Protein AF-A0A9K3DHQ1-F1 (afdb_monomer_lite)

Foldseek 3Di:
DVVVCCVVCVVVVVVCVVCVVVVVCVVPDDPPDPDPVVVVVCVPPPPPVDQDPVLVVLLVVVVVVVDDSVLLVVLCVVVVNDSVNSNVVCVVCVVVVPD

Organism: Helianthus annuus (NCBI:txid4232)

InterPro domains:
  IPR004806 UV excision repair protein Rad23 [PR01839] (1-23)
  IPR004806 UV excision repair protein Rad23 [PR01839] (49-65)
  IPR004806 UV excision repair protein Rad23 [PR01839] (66-80)
  IPR004806 UV excision repair protein Rad23 [PR01839] (81-96)
  IPR009060 UBA-like superfamily [SSF46934] (40-97)
  IPR015360 XPC-binding domain [PF09280] (1-30)
  IPR015940 Ubiquitin-associated domain [PF00627] (55-90)
  IPR015940 Ubiquitin-associated domain [PS50030] (52-93)
  IPR015940 Ubiquitin-associated domain [SM00165] (55-92)
  IPR036353 XPC-binding domain superfamily [G3DSA:1.10.10.540] (1-32)
  IPR036353 XPC-binding domain superfamily [SSF101238] (1-36)

Radius of gyration: 18.9 Å; chains: 1; bounding box: 46×36×40 Å

Sequence (99 aa):
MLQELGKQNPHLVRLIQEHQADFLRSINEPVEGGENVLGVLAAAMPQAVTVTPEEREAIERLKAMGFYRALVLEVFFACNKHEELATNYLLDHMHEFED

pLDDT: mean 73.8, std 15.91, range [44.44, 93.69]

Structure (mmCIF, N/CA/C/O backbone):
data_AF-A0A9K3DHQ1-F1
#
_entry.id   AF-A0A9K3DHQ1-F1
#
loop_
_atom_site.group_PDB
_atom_site.id
_atom_site.type_symbol
_atom_site.label_atom_id
_atom_site.label_alt_id
_atom_site.label_comp_id
_atom_site.label_asym_id
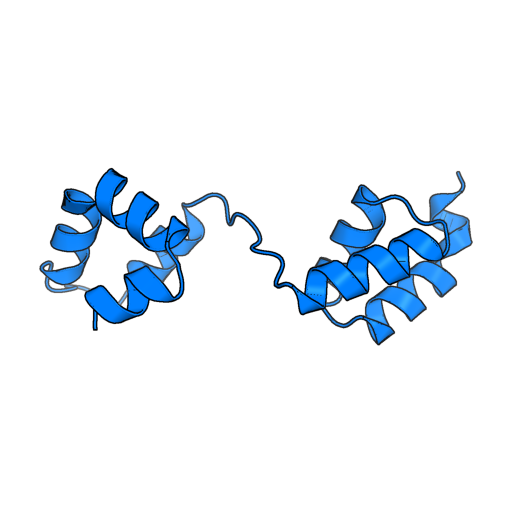_atom_site.label_entity_id
_atom_site.label_seq_id
_atom_site.pdbx_PDB_ins_code
_atom_site.Cartn_x
_atom_site.Cartn_y
_atom_site.Cartn_z
_atom_site.occupancy
_atom_site.B_iso_or_equiv
_atom_site.auth_seq_id
_atom_site.auth_comp_id
_atom_site.auth_asym_id
_atom_site.auth_atom_id
_atom_site.pdbx_PDB_model_num
ATOM 1 N N . MET A 1 1 ? -21.212 3.460 20.961 1.00 57.56 1 MET A N 1
ATOM 2 C CA . MET A 1 1 ? -20.145 2.839 20.145 1.00 57.56 1 MET A CA 1
ATOM 3 C C . MET A 1 1 ? -20.497 2.763 18.663 1.00 57.56 1 MET A C 1
ATOM 5 O O . MET A 1 1 ? -19.769 3.361 17.889 1.00 57.56 1 MET A O 1
ATOM 9 N N . LEU A 1 2 ? -21.619 2.163 18.242 1.00 60.69 2 LEU A N 1
ATOM 10 C CA . LEU A 1 2 ? -21.974 2.105 16.807 1.00 60.69 2 LEU A CA 1
ATOM 11 C C . LEU A 1 2 ? -22.198 3.488 16.153 1.00 60.69 2 LEU A C 1
ATOM 13 O O . LEU A 1 2 ? -21.805 3.709 15.014 1.00 60.69 2 LEU A O 1
ATOM 17 N N . GLN A 1 3 ? -22.771 4.445 16.894 1.00 60.66 3 GLN A N 1
ATOM 18 C CA . GLN A 1 3 ? -22.952 5.824 16.413 1.00 60.66 3 GLN A CA 1
ATOM 19 C C . GLN A 1 3 ? -21.633 6.601 16.253 1.00 60.66 3 GLN A C 1
ATOM 21 O O . GLN A 1 3 ? -21.553 7.477 15.400 1.00 60.66 3 GLN A O 1
ATOM 26 N N . GLU A 1 4 ? -20.605 6.285 17.048 1.00 63.91 4 GLU A N 1
ATOM 27 C CA . GLU A 1 4 ? -19.289 6.940 16.952 1.00 63.91 4 GLU A CA 1
ATOM 28 C C . GLU A 1 4 ? -18.486 6.357 15.782 1.00 63.91 4 GLU A C 1
ATOM 30 O O . GLU A 1 4 ? -17.898 7.087 14.988 1.00 63.91 4 GLU A O 1
ATOM 35 N N . LEU A 1 5 ? -18.578 5.035 15.598 1.00 63.47 5 LEU A N 1
ATOM 36 C CA . LEU A 1 5 ? -17.995 4.330 14.458 1.00 63.47 5 LEU A CA 1
ATOM 37 C C . LEU A 1 5 ? -18.563 4.831 13.121 1.00 63.47 5 LEU A C 1
ATOM 39 O O . LEU A 1 5 ? -17.826 4.954 12.148 1.00 63.47 5 LEU A O 1
ATOM 43 N N . GLY A 1 6 ? -19.849 5.196 13.082 1.00 61.31 6 GLY A N 1
ATOM 44 C CA . GLY A 1 6 ? -20.467 5.800 11.901 1.00 61.31 6 GLY A CA 1
ATOM 45 C C . GLY A 1 6 ? -20.026 7.219 11.577 1.00 61.31 6 GLY A C 1
ATOM 46 O O . GLY A 1 6 ? -20.119 7.622 10.419 1.00 61.31 6 GLY A O 1
ATOM 47 N N . LYS A 1 7 ? -19.506 7.959 12.559 1.00 68.88 7 LYS A N 1
ATOM 48 C CA . LYS A 1 7 ? -18.907 9.278 12.325 1.00 68.88 7 LYS A CA 1
ATOM 49 C C . LYS A 1 7 ? -17.479 9.171 11.810 1.00 68.88 7 LYS A C 1
ATOM 51 O O . LYS A 1 7 ? -17.096 9.954 10.949 1.00 68.88 7 LYS A O 1
ATOM 56 N N . GLN A 1 8 ? -16.711 8.214 12.327 1.00 67.81 8 GLN A N 1
ATOM 57 C CA . GLN A 1 8 ? -15.324 8.014 11.910 1.00 67.81 8 GLN A CA 1
ATOM 58 C C . GLN A 1 8 ? -15.236 7.309 10.552 1.00 67.81 8 GLN A C 1
ATOM 60 O O . GLN A 1 8 ? -14.480 7.754 9.697 1.00 67.81 8 GLN A O 1
ATOM 65 N N . ASN A 1 9 ? -16.053 6.274 10.319 1.00 52.34 9 ASN A N 1
ATOM 66 C CA . ASN A 1 9 ? -15.964 5.426 9.130 1.00 52.34 9 ASN A CA 1
ATOM 67 C C . ASN A 1 9 ? -17.341 5.203 8.468 1.00 52.34 9 ASN A C 1
ATOM 69 O O . ASN A 1 9 ? -17.950 4.137 8.612 1.00 52.34 9 ASN A O 1
ATOM 73 N N . PRO A 1 10 ? -17.831 6.173 7.671 1.00 74.62 10 PRO A N 1
ATOM 74 C CA . PRO A 1 10 ? -19.126 6.073 6.990 1.00 74.62 10 PRO A CA 1
ATOM 75 C C . PRO A 1 10 ? -19.182 4.945 5.942 1.00 74.62 10 PRO A C 1
ATOM 77 O O . PRO A 1 10 ? -20.245 4.373 5.704 1.00 74.62 10 PRO A O 1
ATOM 80 N N . HIS A 1 11 ? -18.042 4.573 5.348 1.00 68.44 11 HIS A N 1
ATOM 81 C CA . HIS A 1 11 ? -17.942 3.413 4.451 1.00 68.44 11 HIS A CA 1
ATOM 82 C C . HIS A 1 11 ? -18.169 2.087 5.181 1.00 68.44 11 HIS A C 1
ATOM 84 O O . HIS A 1 11 ? -18.848 1.202 4.667 1.00 68.44 11 HIS A O 1
ATOM 90 N N . LEU A 1 12 ? -17.653 1.977 6.405 1.00 72.25 12 LEU A N 1
ATOM 91 C CA . LEU A 1 12 ? -17.790 0.787 7.236 1.00 72.25 12 LEU A CA 1
ATOM 92 C C . LEU A 1 12 ? -19.247 0.627 7.696 1.00 72.25 12 LEU A C 1
ATOM 94 O O . LEU A 1 12 ? -19.787 -0.474 7.662 1.00 72.25 12 LEU A O 1
ATOM 98 N N . VAL A 1 13 ? -19.937 1.734 7.998 1.00 73.50 13 VAL A N 1
ATOM 99 C CA . VAL A 1 13 ? -21.386 1.713 8.263 1.00 73.50 13 VAL A CA 1
ATOM 100 C C . VAL A 1 13 ? -22.207 1.297 7.048 1.00 73.50 13 VAL A C 1
ATOM 102 O O . VAL A 1 13 ? -23.179 0.565 7.218 1.00 73.50 13 VAL A O 1
ATOM 105 N N . ARG A 1 14 ? -21.826 1.703 5.832 1.00 75.69 14 ARG A N 1
ATOM 106 C CA . ARG A 1 14 ? -22.493 1.226 4.610 1.00 75.69 14 ARG A CA 1
ATOM 107 C C . ARG A 1 14 ? -22.362 -0.284 4.441 1.00 75.69 14 ARG A C 1
ATOM 109 O O . ARG A 1 14 ? -23.368 -0.939 4.204 1.00 75.69 14 ARG A O 1
ATOM 116 N N . LEU A 1 15 ? -21.162 -0.828 4.640 1.00 70.88 15 LEU A N 1
ATOM 117 C CA . LEU A 1 15 ? -20.932 -2.271 4.565 1.00 70.88 15 LEU A CA 1
ATOM 118 C C . LEU A 1 15 ? -21.716 -3.038 5.639 1.00 70.88 15 LEU A C 1
ATOM 120 O O . LEU A 1 15 ? -22.331 -4.055 5.339 1.00 70.88 15 LEU A O 1
ATOM 124 N N . ILE A 1 16 ? -21.743 -2.532 6.879 1.00 72.12 16 ILE A N 1
ATOM 125 C CA . ILE A 1 16 ? -22.544 -3.132 7.958 1.00 72.12 16 ILE A CA 1
ATOM 126 C C . ILE A 1 16 ? -24.035 -3.086 7.615 1.00 72.12 16 ILE A C 1
ATOM 128 O O . ILE A 1 16 ? -24.748 -4.028 7.930 1.00 72.12 16 ILE A O 1
ATOM 132 N N . GLN A 1 17 ? -24.532 -2.010 7.000 1.00 69.88 17 GLN A N 1
ATOM 133 C CA . GLN A 1 17 ? -25.936 -1.931 6.583 1.00 69.88 17 GLN A CA 1
ATOM 134 C C . GLN A 1 17 ? -26.256 -2.917 5.456 1.00 69.88 17 GLN A C 1
ATOM 136 O O . GLN A 1 17 ? -27.313 -3.540 5.485 1.00 69.88 17 GLN A O 1
ATOM 141 N N . GLU A 1 18 ? -25.341 -3.087 4.502 1.00 78.75 18 GLU A N 1
ATOM 142 C CA . GLU A 1 18 ? -25.488 -4.027 3.387 1.00 78.75 18 GLU A CA 1
ATOM 143 C C . GLU A 1 18 ? -25.424 -5.493 3.856 1.00 78.75 18 GLU A C 1
ATOM 145 O O . GLU A 1 18 ? -26.155 -6.342 3.351 1.00 78.75 18 GLU A O 1
ATOM 150 N N . HIS A 1 19 ? -24.639 -5.770 4.903 1.00 73.56 19 HIS A N 1
ATOM 151 C CA . HIS A 1 19 ? -24.428 -7.107 5.471 1.00 73.56 19 HIS A CA 1
ATOM 152 C C . HIS A 1 19 ? -24.922 -7.237 6.922 1.00 73.56 19 HIS A C 1
ATOM 154 O O . HIS A 1 19 ? -24.358 -7.981 7.726 1.00 73.56 19 HIS A O 1
ATOM 160 N N . GLN A 1 20 ? -25.997 -6.525 7.279 1.00 73.19 20 GLN A N 1
ATOM 161 C CA . GLN A 1 20 ? -26.439 -6.405 8.676 1.00 73.19 20 GLN A CA 1
ATOM 162 C C . GLN A 1 20 ? -26.837 -7.752 9.291 1.00 73.19 20 GLN A C 1
ATOM 164 O O . GLN A 1 20 ? -26.540 -8.017 10.455 1.00 73.19 20 GLN A O 1
ATOM 169 N N . ALA A 1 21 ? -27.492 -8.608 8.503 1.00 71.12 21 ALA A N 1
ATOM 170 C CA . ALA A 1 21 ? -27.913 -9.937 8.934 1.00 71.12 21 ALA A CA 1
ATOM 171 C C . ALA A 1 21 ? -26.720 -10.864 9.208 1.00 71.12 21 ALA A C 1
ATOM 173 O O . ALA A 1 21 ? -26.764 -11.646 10.152 1.00 71.12 21 ALA A O 1
ATOM 174 N N . ASP A 1 22 ? -25.658 -10.740 8.414 1.00 68.06 22 ASP A N 1
ATOM 175 C CA . ASP A 1 22 ? -24.439 -11.533 8.552 1.00 68.06 22 ASP A CA 1
ATOM 176 C C . ASP A 1 22 ? -23.658 -11.093 9.798 1.00 68.06 22 ASP A C 1
ATOM 178 O O . ASP A 1 22 ? -23.404 -11.895 10.692 1.00 68.06 22 ASP A O 1
ATOM 182 N N . PHE A 1 23 ? -23.456 -9.779 9.954 1.00 72.81 23 PHE A N 1
ATOM 183 C CA . PHE A 1 23 ? -22.826 -9.182 11.133 1.00 72.81 23 PHE A CA 1
ATOM 184 C C . PHE A 1 23 ? -23.550 -9.538 12.442 1.00 72.81 23 PHE A C 1
ATOM 186 O O . PHE A 1 23 ? -22.917 -9.926 13.425 1.00 72.81 23 PHE A O 1
ATOM 193 N N . LEU A 1 24 ? -24.885 -9.423 12.472 1.00 71.38 24 LEU A N 1
ATOM 194 C CA . LEU A 1 24 ? -25.678 -9.759 13.659 1.00 71.38 24 LEU A CA 1
ATOM 195 C C . LEU A 1 24 ? -25.638 -11.251 13.982 1.00 71.38 24 LEU A C 1
ATOM 197 O O . LEU A 1 24 ? -25.688 -11.606 15.160 1.00 71.38 24 LEU A O 1
ATOM 201 N N . ARG A 1 25 ? -25.548 -12.113 12.967 1.00 70.12 25 ARG A N 1
ATOM 202 C CA . ARG A 1 25 ? -25.394 -13.554 13.159 1.00 70.12 25 ARG A CA 1
ATOM 203 C C . ARG A 1 25 ? -24.022 -13.870 13.743 1.00 70.12 25 ARG A C 1
ATOM 205 O O . ARG A 1 25 ? -23.970 -14.558 14.750 1.00 70.12 25 ARG A O 1
ATOM 212 N N . SER A 1 26 ? -22.951 -13.278 13.216 1.00 65.44 26 SER A N 1
ATOM 213 C CA . SER A 1 26 ? -21.587 -13.451 13.738 1.00 65.44 26 SER A CA 1
ATOM 214 C C . SER A 1 26 ? -21.401 -12.928 15.167 1.00 65.44 26 SER A C 1
ATOM 216 O O . SER A 1 26 ? -20.609 -13.481 15.919 1.00 65.44 26 SER A O 1
ATOM 218 N N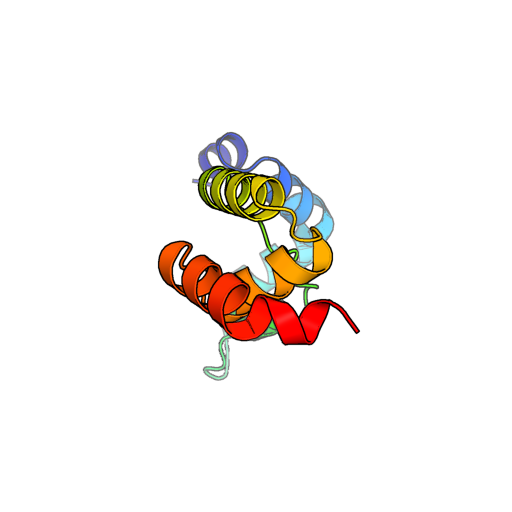 . ILE A 1 27 ? -22.123 -11.872 15.562 1.00 71.69 27 ILE A N 1
ATOM 219 C CA . ILE A 1 27 ? -22.111 -11.348 16.942 1.00 71.69 27 ILE A CA 1
ATOM 220 C C . ILE A 1 27 ? -22.897 -12.254 17.905 1.00 71.69 27 ILE A C 1
ATOM 222 O O . ILE A 1 27 ? -22.552 -12.337 19.082 1.00 71.69 27 ILE A O 1
ATOM 226 N N . ASN A 1 28 ? -23.980 -12.881 17.432 1.00 58.47 28 ASN A N 1
ATOM 227 C CA . ASN A 1 28 ? -24.876 -13.681 18.273 1.00 58.47 28 ASN A CA 1
ATOM 228 C C . ASN A 1 28 ? -24.570 -15.181 18.265 1.00 58.47 28 ASN A C 1
ATOM 230 O O . ASN A 1 28 ? -25.102 -15.899 19.110 1.00 58.47 28 ASN A O 1
ATOM 234 N N . GLU A 1 29 ? -23.765 -15.673 17.327 1.00 60.09 29 GLU A N 1
ATOM 235 C CA . GLU A 1 29 ? -23.397 -17.082 17.273 1.00 60.09 29 GLU A CA 1
ATOM 236 C C . GLU A 1 29 ? -22.367 -17.385 18.3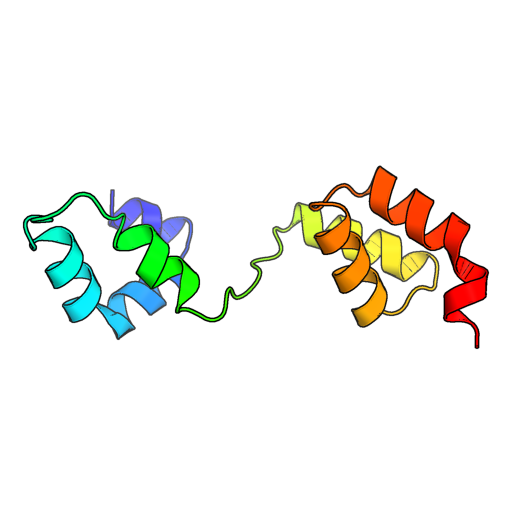73 1.00 60.09 29 GLU A C 1
ATOM 238 O O . GLU A 1 29 ? -21.290 -16.778 18.394 1.00 60.09 29 GLU A O 1
ATOM 243 N N . PRO A 1 30 ? -22.668 -18.292 19.323 1.00 46.78 30 PRO A N 1
ATOM 244 C CA . PRO A 1 30 ? -21.649 -18.787 20.230 1.00 46.78 30 PRO A CA 1
ATOM 245 C C . PRO A 1 30 ? -20.636 -19.549 19.377 1.00 46.78 30 PRO A C 1
ATOM 247 O O . PRO A 1 30 ? -20.976 -20.550 18.755 1.00 46.78 30 PRO A O 1
ATOM 250 N N . VAL A 1 31 ? -19.406 -19.042 19.312 1.00 52.34 31 VAL A N 1
ATOM 251 C CA . VAL A 1 31 ? -18.300 -19.675 18.588 1.00 52.34 31 VAL A CA 1
ATOM 252 C C . VAL A 1 31 ? -17.958 -21.019 19.251 1.00 52.34 31 VAL A C 1
ATOM 254 O O . VAL A 1 31 ? -17.101 -21.124 20.128 1.00 52.34 31 VAL A O 1
ATOM 257 N N . GLU A 1 32 ? -18.700 -22.067 18.898 1.00 48.16 32 GLU A N 1
ATOM 258 C CA . GLU A 1 32 ? -18.398 -23.442 19.281 1.00 48.16 32 GLU A CA 1
ATOM 259 C C . GLU A 1 32 ? -17.239 -23.936 18.416 1.00 48.16 32 GLU A C 1
ATOM 261 O O . GLU A 1 32 ? -17.414 -24.381 17.287 1.00 48.16 32 GLU A O 1
ATOM 266 N N . GLY A 1 33 ? -16.032 -23.824 18.967 1.00 48.56 33 GLY A N 1
ATOM 267 C CA . GLY A 1 33 ? -14.796 -24.228 18.306 1.00 48.56 33 GLY A CA 1
ATOM 268 C C . GLY A 1 33 ? -13.958 -23.006 17.978 1.00 48.56 33 GLY A C 1
ATOM 269 O O . GLY A 1 33 ? -14.295 -22.225 17.099 1.00 48.56 33 GLY A O 1
ATOM 270 N N . GLY A 1 34 ? -12.889 -22.822 18.755 1.00 49.56 34 GLY A N 1
ATOM 271 C CA . GLY A 1 34 ? -12.001 -21.662 18.743 1.00 49.56 34 GLY A CA 1
ATOM 272 C C . GLY A 1 34 ? -11.230 -21.475 17.440 1.00 49.56 34 GLY A C 1
ATOM 273 O O . GLY A 1 34 ? -10.013 -21.627 17.409 1.00 49.56 34 GLY A O 1
ATOM 274 N N . GLU A 1 35 ? -11.931 -21.086 16.389 1.00 50.69 35 GLU A N 1
ATOM 275 C CA . GLU A 1 35 ? -11.374 -20.646 15.124 1.00 50.69 35 GLU A CA 1
ATOM 276 C C . GLU A 1 35 ? -11.954 -19.262 14.869 1.00 50.69 35 GLU A C 1
ATOM 278 O O . GLU A 1 35 ? -13.164 -19.046 14.905 1.00 50.69 35 GLU A O 1
ATOM 283 N N . ASN A 1 36 ? -11.066 -18.283 14.728 1.00 57.16 36 ASN A N 1
ATOM 284 C CA . ASN A 1 36 ? -11.396 -16.872 14.619 1.00 57.16 36 ASN A CA 1
ATOM 285 C C . ASN A 1 36 ? -12.206 -16.624 13.333 1.00 57.16 36 ASN A C 1
ATOM 287 O O . ASN A 1 36 ? -11.645 -16.259 12.302 1.00 57.16 36 ASN A O 1
ATOM 291 N N . VAL A 1 37 ? -13.523 -16.831 13.393 1.00 53.28 37 VAL A N 1
ATOM 292 C CA . VAL A 1 37 ? -14.490 -16.581 12.311 1.00 53.28 37 VAL A CA 1
ATOM 293 C C . VAL A 1 37 ? -14.383 -15.150 11.788 1.00 53.28 37 VAL A C 1
ATOM 295 O O . VAL A 1 37 ? -14.489 -14.928 10.587 1.00 53.28 37 VAL A O 1
ATOM 298 N N . LEU A 1 38 ? -14.026 -14.194 12.652 1.00 54.38 38 LEU A N 1
ATOM 299 C CA . LEU A 1 38 ? -13.692 -12.826 12.251 1.00 54.38 38 LEU A CA 1
ATOM 300 C C . LEU A 1 38 ? -12.484 -12.770 11.295 1.00 54.38 38 LEU A C 1
ATOM 302 O O . LEU A 1 38 ? -12.460 -11.959 10.376 1.00 54.38 38 LEU A O 1
ATOM 306 N N . GLY A 1 39 ? -11.493 -13.641 11.494 1.00 55.41 39 GLY A N 1
ATOM 307 C CA . GLY A 1 39 ? -10.323 -13.796 10.627 1.00 55.41 39 GLY A CA 1
ATOM 308 C C . GLY A 1 39 ? -10.635 -14.474 9.289 1.00 55.41 39 GLY A C 1
ATOM 309 O O . GLY A 1 39 ? -10.053 -14.098 8.275 1.00 55.41 39 GLY A O 1
ATOM 310 N N . VAL A 1 40 ? -11.585 -15.415 9.257 1.00 53.44 40 VAL A N 1
ATOM 311 C CA . VAL A 1 40 ? -12.042 -16.070 8.014 1.00 53.44 40 VAL A CA 1
ATOM 312 C C . VAL A 1 40 ? -12.907 -15.129 7.176 1.00 53.44 40 VAL A C 1
ATOM 314 O O . VAL A 1 40 ? -12.696 -15.019 5.970 1.00 53.44 40 VAL A O 1
ATOM 317 N N . LEU A 1 41 ? -13.828 -14.393 7.804 1.00 52.41 41 LEU A N 1
ATOM 318 C CA . LEU A 1 41 ? -14.607 -13.353 7.126 1.00 52.41 41 LEU A CA 1
ATOM 319 C C . LEU A 1 41 ? -13.717 -12.199 6.652 1.00 52.41 41 LEU A C 1
ATOM 321 O O . LEU A 1 41 ? -13.907 -11.724 5.536 1.00 52.41 41 LEU A O 1
ATOM 325 N N . ALA A 1 42 ? -12.699 -11.805 7.426 1.00 53.59 42 ALA A N 1
ATOM 326 C CA . ALA A 1 42 ? -11.682 -10.875 6.946 1.00 53.59 42 ALA A CA 1
ATOM 327 C C . ALA A 1 42 ? -10.972 -11.435 5.700 1.00 53.59 42 ALA A C 1
ATOM 329 O O . ALA A 1 42 ? -10.935 -10.763 4.677 1.00 53.59 42 ALA A O 1
ATOM 330 N N . ALA A 1 43 ? -10.488 -12.678 5.719 1.00 51.81 43 ALA A N 1
ATOM 331 C CA . ALA A 1 43 ? -9.794 -13.275 4.574 1.00 51.81 43 ALA A CA 1
ATOM 332 C C . ALA A 1 43 ? -10.670 -13.452 3.311 1.00 51.81 43 ALA A C 1
ATOM 334 O O . ALA A 1 43 ? -10.129 -13.503 2.207 1.00 51.81 43 ALA A O 1
ATOM 335 N N . ALA A 1 44 ? -11.997 -13.546 3.459 1.00 46.78 44 ALA A N 1
ATOM 336 C CA . ALA A 1 44 ? -12.939 -13.772 2.358 1.00 46.78 44 ALA A CA 1
ATOM 337 C C . ALA A 1 44 ? -13.442 -12.488 1.674 1.00 46.78 44 ALA A C 1
ATOM 339 O O . ALA A 1 44 ? -13.925 -12.549 0.541 1.00 46.78 44 ALA A O 1
ATOM 340 N N . MET A 1 45 ? -13.333 -11.322 2.316 1.00 49.69 45 MET A N 1
ATOM 341 C CA . MET A 1 45 ? -13.573 -10.059 1.618 1.00 49.69 45 MET A CA 1
ATOM 342 C C . MET A 1 45 ? -12.357 -9.754 0.737 1.00 49.69 45 MET A C 1
ATOM 344 O O . MET A 1 45 ? -11.231 -9.936 1.209 1.00 49.69 45 MET A O 1
ATOM 348 N N . PRO A 1 46 ? -12.523 -9.250 -0.507 1.00 44.44 46 PRO A N 1
ATOM 349 C CA . PRO A 1 46 ? -11.415 -8.585 -1.171 1.00 44.44 46 PRO A CA 1
ATOM 350 C C . PRO A 1 46 ? -10.956 -7.521 -0.188 1.00 44.44 46 PRO A C 1
ATOM 352 O O . PRO A 1 46 ? -11.723 -6.617 0.148 1.00 44.44 46 PRO A O 1
ATOM 355 N N . GLN A 1 47 ? -9.754 -7.708 0.353 1.00 44.88 47 GLN A N 1
ATOM 356 C CA . GLN A 1 47 ? -9.093 -6.746 1.210 1.00 44.88 47 GLN A CA 1
ATOM 357 C C . GLN A 1 47 ? -8.938 -5.510 0.333 1.00 44.88 47 GLN A C 1
ATOM 359 O O . GLN A 1 47 ? -7.958 -5.372 -0.393 1.00 44.88 47 GLN A O 1
ATOM 364 N N . ALA A 1 48 ? -9.967 -4.662 0.292 1.00 45.84 48 ALA A N 1
ATOM 365 C CA . ALA A 1 48 ? -9.878 -3.333 -0.253 1.00 45.84 48 ALA A CA 1
ATOM 366 C C . ALA A 1 48 ? -8.800 -2.706 0.607 1.00 45.84 48 ALA A C 1
ATOM 368 O O . ALA A 1 48 ? -9.056 -2.368 1.759 1.00 45.84 48 ALA A O 1
ATOM 369 N N . VAL A 1 49 ? -7.570 -2.717 0.094 1.00 55.00 49 VAL A N 1
ATOM 370 C CA . VAL A 1 49 ? -6.408 -2.255 0.826 1.00 55.00 49 VAL A CA 1
ATOM 371 C C . VAL A 1 49 ? -6.665 -0.780 1.062 1.00 55.00 49 VAL A C 1
ATOM 373 O O . VAL A 1 49 ? -6.531 0.049 0.162 1.00 55.00 49 VAL A O 1
ATOM 376 N N . THR A 1 50 ? -7.189 -0.474 2.245 1.00 55.19 50 THR A N 1
ATOM 377 C CA . THR A 1 50 ? -7.557 0.879 2.615 1.00 55.19 50 THR A CA 1
ATOM 378 C C . THR A 1 50 ? -6.255 1.613 2.820 1.00 55.19 50 THR A C 1
ATOM 380 O O . THR A 1 50 ? -5.570 1.397 3.818 1.00 55.19 50 THR A O 1
ATOM 383 N N . VAL A 1 51 ? -5.910 2.431 1.832 1.00 68.75 51 VAL A N 1
ATOM 384 C CA . VAL A 1 51 ? -4.763 3.323 1.894 1.00 68.75 51 VAL A CA 1
ATOM 385 C C . VAL A 1 51 ? -5.127 4.461 2.840 1.00 68.75 51 VAL A C 1
ATOM 387 O O . VAL A 1 51 ? -6.061 5.224 2.554 1.00 68.75 51 VAL A O 1
ATOM 390 N N . THR A 1 52 ? -4.436 4.564 3.972 1.00 78.56 52 THR A N 1
ATOM 391 C CA . THR A 1 52 ? -4.606 5.695 4.897 1.00 78.56 52 THR A CA 1
ATOM 392 C C . THR A 1 52 ? -4.214 7.005 4.195 1.00 78.56 52 THR A C 1
ATOM 394 O O . THR A 1 52 ? -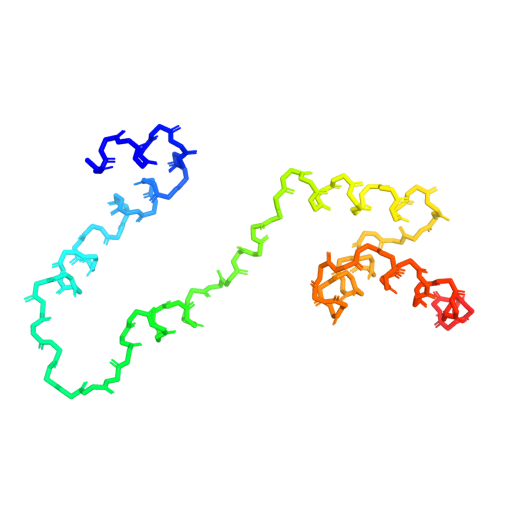3.513 6.984 3.178 1.00 78.56 52 THR A O 1
ATOM 397 N N . PRO A 1 53 ? -4.680 8.178 4.661 1.00 76.56 53 PRO A N 1
ATOM 398 C CA . PRO A 1 53 ? -4.224 9.447 4.095 1.00 76.56 53 PRO A CA 1
ATOM 399 C C . PRO A 1 53 ? -2.693 9.573 4.115 1.00 76.56 53 PRO A C 1
ATOM 401 O O . PRO A 1 53 ? -2.134 9.987 3.101 1.00 76.56 53 PRO A O 1
ATOM 404 N N . GLU A 1 54 ? -2.026 9.132 5.188 1.00 79.88 54 GLU A N 1
ATOM 405 C CA . GLU A 1 54 ? -0.559 9.146 5.273 1.00 79.88 54 GLU A CA 1
ATOM 406 C C . GLU A 1 54 ? 0.098 8.239 4.220 1.00 79.88 54 GLU A C 1
ATOM 408 O O . GLU A 1 54 ? 1.027 8.654 3.526 1.00 79.88 54 GLU A O 1
ATOM 413 N N . GLU A 1 55 ? -0.417 7.018 4.042 1.00 83.81 55 GLU A N 1
ATOM 414 C CA . GLU A 1 55 ? 0.072 6.080 3.024 1.00 83.81 55 GLU A CA 1
ATOM 415 C C . GLU A 1 55 ? -0.131 6.637 1.610 1.00 83.81 55 GLU A C 1
ATOM 417 O O . GLU A 1 55 ? 0.722 6.468 0.740 1.00 83.81 55 GLU A O 1
ATOM 422 N N . ARG A 1 56 ? -1.240 7.348 1.369 1.00 85.62 56 ARG A N 1
ATOM 423 C CA . ARG A 1 56 ? -1.504 7.981 0.073 1.00 85.62 56 ARG A CA 1
ATOM 424 C C . ARG A 1 56 ? -0.479 9.067 -0.227 1.00 85.62 56 ARG A C 1
ATOM 426 O O . ARG A 1 56 ? -0.038 9.163 -1.368 1.00 85.62 56 ARG A O 1
ATOM 433 N N . GLU A 1 57 ? -0.094 9.863 0.765 1.00 89.44 57 GLU A N 1
ATOM 434 C CA . GLU A 1 57 ? 0.966 10.859 0.593 1.00 89.44 57 GLU A CA 1
ATOM 435 C C . GLU A 1 57 ? 2.324 10.209 0.310 1.00 89.44 57 GLU A C 1
ATOM 437 O O . GLU A 1 57 ? 3.036 10.678 -0.578 1.00 89.44 57 GLU A O 1
ATOM 442 N N . ALA A 1 58 ? 2.655 9.107 0.992 1.00 89.56 58 ALA A N 1
ATOM 443 C CA . ALA A 1 58 ? 3.866 8.336 0.704 1.00 89.56 58 ALA A CA 1
ATOM 444 C C . ALA A 1 58 ? 3.860 7.810 -0.742 1.00 89.56 58 ALA A C 1
ATOM 446 O O . ALA A 1 58 ? 4.815 8.015 -1.486 1.00 89.56 58 ALA A O 1
ATOM 447 N N . ILE A 1 59 ? 2.745 7.224 -1.188 1.00 90.56 59 ILE A N 1
ATOM 448 C CA . ILE A 1 59 ? 2.571 6.747 -2.568 1.00 90.56 59 ILE A CA 1
ATOM 449 C C . ILE A 1 59 ? 2.703 7.892 -3.585 1.00 90.56 59 ILE A C 1
ATOM 451 O O . ILE A 1 59 ? 3.316 7.706 -4.635 1.00 90.56 59 ILE A O 1
ATOM 455 N N . GLU A 1 60 ? 2.154 9.078 -3.309 1.00 92.06 60 GLU A N 1
ATOM 456 C CA . GLU A 1 60 ? 2.305 10.232 -4.204 1.00 92.06 60 GLU A CA 1
ATOM 457 C C . GLU A 1 60 ? 3.749 10.754 -4.245 1.00 92.06 60 GLU A C 1
ATOM 459 O O . GLU A 1 60 ? 4.225 11.088 -5.330 1.00 92.06 60 GLU A O 1
ATOM 464 N N . ARG A 1 61 ? 4.481 10.754 -3.119 1.00 93.06 61 ARG A N 1
ATOM 465 C CA . ARG A 1 61 ? 5.923 11.069 -3.100 1.00 93.06 61 ARG A CA 1
ATOM 466 C C . ARG A 1 61 ? 6.727 10.068 -3.924 1.00 93.06 61 ARG A C 1
ATOM 468 O O . ARG A 1 61 ? 7.546 10.475 -4.744 1.00 93.06 61 ARG A O 1
ATOM 475 N N . LEU A 1 62 ? 6.436 8.777 -3.768 1.00 91.56 62 LEU A N 1
ATOM 476 C CA . LEU A 1 62 ? 7.057 7.710 -4.552 1.00 91.56 62 LEU A CA 1
ATOM 477 C C . LEU A 1 62 ? 6.769 7.871 -6.054 1.00 91.56 62 LEU A C 1
ATOM 479 O O . LEU A 1 62 ? 7.682 7.802 -6.871 1.00 91.56 62 LEU A O 1
ATOM 483 N N . LYS A 1 63 ? 5.529 8.192 -6.436 1.00 92.62 63 LYS A N 1
ATOM 484 C CA . LYS A 1 63 ? 5.173 8.493 -7.834 1.00 92.62 63 LYS A CA 1
ATOM 485 C C . LYS A 1 63 ? 5.866 9.745 -8.373 1.00 92.62 63 LYS A C 1
ATOM 487 O O . LYS A 1 63 ? 6.224 9.778 -9.547 1.00 92.62 63 LYS A O 1
ATOM 492 N N . ALA A 1 64 ? 6.058 10.771 -7.544 1.00 91.75 64 ALA A N 1
ATOM 493 C CA . ALA A 1 64 ? 6.732 12.006 -7.943 1.00 91.75 64 ALA A CA 1
ATOM 494 C C . ALA A 1 64 ? 8.214 11.792 -8.301 1.00 91.75 64 ALA A C 1
ATOM 496 O O . ALA A 1 64 ? 8.778 12.605 -9.029 1.00 91.75 64 ALA A O 1
ATOM 497 N N . MET A 1 65 ? 8.822 10.687 -7.853 1.00 88.88 65 MET A N 1
ATOM 498 C CA . MET A 1 65 ? 10.168 10.275 -8.270 1.00 88.88 65 MET A CA 1
ATOM 499 C C . MET A 1 65 ? 10.219 9.665 -9.681 1.00 88.88 65 MET A C 1
ATOM 501 O O . MET A 1 65 ? 11.307 9.433 -10.192 1.00 88.88 65 MET A O 1
ATOM 505 N N . GLY A 1 66 ? 9.069 9.441 -10.328 1.00 88.56 66 GLY A N 1
ATOM 506 C CA . GLY A 1 66 ? 8.980 8.920 -11.697 1.00 88.56 66 GLY A CA 1
ATOM 507 C C . GLY A 1 66 ? 8.455 7.487 -11.802 1.00 88.56 66 GLY A C 1
ATOM 508 O O . GLY A 1 66 ? 8.291 6.982 -12.908 1.00 88.56 66 GLY A O 1
ATOM 509 N N . PHE A 1 67 ? 8.141 6.835 -10.680 1.00 90.31 67 PHE A N 1
ATOM 510 C CA . PHE A 1 67 ? 7.644 5.460 -10.673 1.00 90.31 67 PHE A CA 1
ATOM 511 C C . PHE A 1 67 ? 6.139 5.369 -10.971 1.00 90.31 67 PHE A C 1
ATOM 513 O O . PHE A 1 67 ? 5.327 6.198 -10.543 1.00 90.31 67 PHE A O 1
ATOM 520 N N . TYR A 1 68 ? 5.735 4.304 -11.667 1.00 89.94 68 TYR A N 1
ATOM 521 C CA . TYR A 1 68 ? 4.329 4.038 -11.965 1.00 89.94 68 TYR A CA 1
ATOM 522 C C . TYR A 1 68 ? 3.537 3.674 -10.710 1.00 89.94 68 TYR A C 1
ATOM 524 O O . TYR A 1 68 ? 3.995 2.928 -9.851 1.00 89.94 68 TYR A O 1
ATOM 532 N N . ARG A 1 69 ? 2.275 4.116 -10.647 1.00 87.69 69 ARG A N 1
ATOM 533 C CA . ARG A 1 69 ? 1.397 3.853 -9.495 1.00 87.69 69 ARG A CA 1
ATOM 534 C C . ARG A 1 69 ? 1.242 2.363 -9.172 1.00 87.69 69 ARG A C 1
ATOM 536 O O . ARG A 1 69 ? 1.163 2.025 -8.000 1.00 87.69 69 ARG A O 1
ATOM 543 N N . ALA A 1 70 ? 1.159 1.500 -10.185 1.00 88.25 70 ALA A N 1
ATOM 544 C CA . ALA A 1 70 ? 1.027 0.057 -9.977 1.00 88.25 70 ALA A CA 1
ATOM 545 C C . ALA A 1 70 ? 2.262 -0.517 -9.264 1.00 88.25 70 ALA A C 1
ATOM 547 O O . ALA A 1 70 ? 2.116 -1.156 -8.228 1.00 88.25 70 ALA A O 1
ATOM 548 N N . LEU A 1 71 ? 3.456 -0.176 -9.758 1.00 90.88 71 LEU A N 1
ATOM 549 C CA . LEU A 1 71 ? 4.734 -0.580 -9.176 1.00 90.88 71 LEU A CA 1
ATOM 550 C C . LEU A 1 71 ? 4.916 -0.032 -7.755 1.00 90.88 71 LEU A C 1
ATOM 552 O O . LEU A 1 71 ? 5.256 -0.770 -6.837 1.00 90.88 71 LEU A O 1
ATOM 556 N N . VAL A 1 72 ? 4.624 1.257 -7.555 1.00 91.81 72 VAL A N 1
ATOM 557 C CA . VAL A 1 72 ? 4.706 1.895 -6.236 1.00 91.81 72 VAL A CA 1
ATOM 558 C C . VAL A 1 72 ? 3.817 1.180 -5.225 1.00 91.81 72 VAL A C 1
ATOM 560 O O . VAL A 1 72 ? 4.257 0.938 -4.110 1.00 91.81 72 VAL A O 1
ATOM 563 N N . LEU A 1 73 ? 2.580 0.832 -5.591 1.00 89.56 73 LEU A N 1
ATOM 564 C CA . LEU A 1 73 ? 1.676 0.107 -4.694 1.00 89.56 73 LEU A CA 1
ATOM 565 C C . LEU A 1 73 ? 2.213 -1.288 -4.363 1.00 89.56 73 LEU A C 1
ATOM 567 O O . LEU A 1 73 ? 2.185 -1.679 -3.199 1.00 89.56 73 LEU A O 1
ATOM 571 N N . GLU A 1 74 ? 2.709 -2.015 -5.362 1.00 89.56 74 GLU A N 1
ATOM 572 C CA . GLU A 1 74 ? 3.263 -3.357 -5.182 1.00 89.56 74 GLU A CA 1
ATOM 573 C C . GLU A 1 74 ? 4.438 -3.349 -4.198 1.00 89.56 74 GLU A C 1
ATOM 575 O O . GLU A 1 74 ? 4.392 -4.037 -3.175 1.00 89.56 74 GLU A O 1
ATOM 580 N N . VAL A 1 75 ? 5.429 -2.485 -4.436 1.00 91.69 75 VAL A N 1
ATOM 581 C CA . VAL A 1 75 ? 6.598 -2.355 -3.559 1.00 91.69 75 VAL A CA 1
ATOM 582 C C . VAL A 1 75 ? 6.206 -1.809 -2.189 1.00 91.69 75 VAL A C 1
ATOM 584 O O . VAL A 1 75 ? 6.650 -2.326 -1.169 1.00 91.69 75 VAL A O 1
ATOM 587 N N . PHE A 1 76 ? 5.346 -0.791 -2.126 1.00 91.38 76 PHE A N 1
ATOM 588 C CA . PHE A 1 76 ? 4.946 -0.186 -0.857 1.00 91.38 76 PHE A CA 1
ATOM 589 C C . PHE A 1 76 ? 4.261 -1.199 0.069 1.00 91.38 76 PHE A C 1
ATOM 591 O O . PHE A 1 76 ? 4.566 -1.244 1.263 1.00 91.38 76 PHE A O 1
ATOM 598 N N . PHE A 1 77 ? 3.390 -2.062 -0.463 1.00 88.50 77 PHE A N 1
ATOM 599 C CA . PHE A 1 77 ? 2.787 -3.131 0.336 1.00 88.50 77 PHE A CA 1
ATOM 600 C C . PHE A 1 77 ? 3.751 -4.287 0.616 1.00 88.50 77 PHE A C 1
ATOM 602 O O . PHE A 1 77 ? 3.719 -4.816 1.729 1.00 88.50 77 PHE A O 1
ATOM 609 N N . ALA A 1 78 ? 4.643 -4.637 -0.316 1.00 89.81 78 ALA A N 1
ATOM 610 C CA . ALA A 1 78 ? 5.693 -5.632 -0.079 1.00 89.81 78 ALA A CA 1
ATOM 611 C C . ALA A 1 78 ? 6.651 -5.203 1.049 1.00 89.81 78 ALA A C 1
ATOM 613 O O . ALA A 1 78 ? 7.024 -6.013 1.897 1.00 89.81 78 ALA A O 1
ATOM 614 N N . CYS A 1 79 ? 6.963 -3.908 1.135 1.00 91.06 79 CYS A N 1
ATOM 615 C CA . CYS A 1 79 ? 7.734 -3.293 2.216 1.00 91.06 79 CYS A CA 1
ATOM 616 C C . CYS A 1 79 ? 6.909 -3.044 3.491 1.00 91.06 79 CYS A C 1
ATOM 618 O O . CYS A 1 79 ? 7.336 -2.289 4.365 1.00 91.06 79 CYS A O 1
ATOM 620 N N . ASN A 1 80 ? 5.728 -3.660 3.617 1.00 89.00 80 ASN A N 1
ATOM 621 C CA . ASN A 1 80 ? 4.850 -3.543 4.780 1.00 89.00 80 ASN A CA 1
ATOM 622 C C . ASN A 1 80 ? 4.515 -2.077 5.122 1.00 89.00 80 ASN A C 1
ATOM 624 O O . ASN A 1 80 ? 4.519 -1.679 6.286 1.00 89.00 80 ASN A O 1
ATOM 628 N N . LYS A 1 81 ? 4.263 -1.267 4.083 1.00 87.31 81 LYS A N 1
ATOM 629 C CA . LYS A 1 81 ? 3.911 0.162 4.155 1.00 87.31 81 LYS A CA 1
ATOM 630 C C . LYS A 1 81 ? 5.017 1.072 4.718 1.00 87.31 81 LYS A C 1
ATOM 632 O O . LYS A 1 81 ? 4.741 2.213 5.081 1.00 87.31 81 LYS A O 1
ATOM 637 N N . HIS A 1 82 ? 6.272 0.614 4.768 1.00 91.06 82 HIS A N 1
ATOM 638 C CA . HIS A 1 82 ? 7.411 1.477 5.101 1.00 91.06 82 HIS A CA 1
ATOM 639 C C . HIS A 1 82 ? 7.890 2.269 3.883 1.00 91.06 82 HIS A C 1
ATOM 641 O O . HIS A 1 82 ? 8.476 1.709 2.957 1.00 91.06 82 HIS A O 1
ATOM 647 N N . GLU A 1 83 ? 7.720 3.589 3.928 1.00 89.94 83 GLU A N 1
ATOM 648 C CA . GLU A 1 83 ? 8.152 4.505 2.868 1.00 89.94 83 GLU A CA 1
ATOM 649 C C . GLU A 1 83 ? 9.663 4.465 2.616 1.00 89.94 83 GLU A C 1
ATOM 651 O O . GLU A 1 83 ? 10.078 4.372 1.464 1.00 89.94 83 GLU A O 1
ATOM 656 N N . GLU A 1 84 ? 10.492 4.503 3.664 1.00 92.56 84 GLU A N 1
ATOM 657 C CA . GLU A 1 84 ? 11.953 4.495 3.508 1.00 92.56 84 GLU A CA 1
ATOM 658 C C . GLU A 1 84 ? 12.446 3.196 2.860 1.00 92.56 84 GLU A C 1
ATOM 660 O O . GLU A 1 84 ? 13.287 3.230 1.965 1.00 92.56 84 GLU A O 1
ATOM 665 N N . LEU A 1 85 ? 11.896 2.046 3.263 1.00 93.69 85 LEU A N 1
ATOM 666 C CA . LEU A 1 85 ? 12.245 0.758 2.660 1.00 93.69 85 LEU A CA 1
ATOM 667 C C . LEU A 1 85 ? 11.770 0.676 1.207 1.00 93.69 85 LEU A C 1
ATOM 669 O O . LEU A 1 85 ? 12.549 0.278 0.345 1.00 93.69 85 LEU A O 1
ATOM 673 N N . ALA A 1 86 ? 10.537 1.107 0.928 1.00 93.44 86 ALA A N 1
ATOM 674 C CA . ALA A 1 86 ? 9.994 1.126 -0.428 1.00 93.44 86 ALA A CA 1
ATOM 675 C C . ALA A 1 86 ? 10.793 2.054 -1.350 1.00 93.44 86 ALA A C 1
ATOM 677 O O . ALA A 1 86 ? 11.068 1.701 -2.492 1.00 93.44 86 ALA A O 1
ATOM 678 N N . THR A 1 87 ? 11.210 3.215 -0.840 1.00 93.50 87 THR A N 1
ATOM 679 C CA . THR A 1 87 ? 12.060 4.169 -1.561 1.00 93.5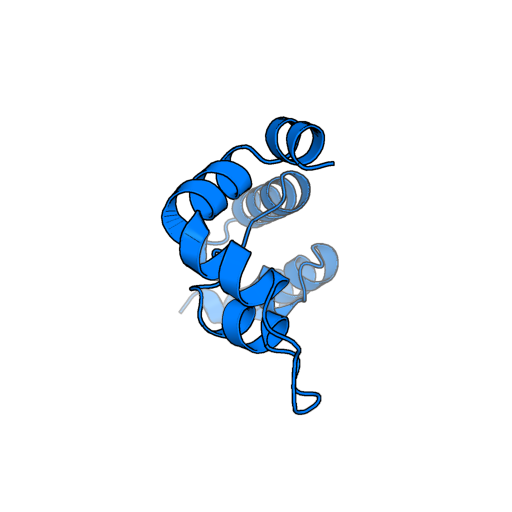0 87 THR A CA 1
ATOM 680 C C . THR A 1 87 ? 13.411 3.549 -1.890 1.00 93.50 87 THR A C 1
ATOM 682 O O . THR A 1 87 ? 13.806 3.545 -3.051 1.00 93.50 87 THR A O 1
ATOM 685 N N . ASN A 1 88 ? 14.102 2.988 -0.891 1.00 92.94 88 ASN A N 1
ATOM 686 C CA . ASN A 1 88 ? 15.395 2.340 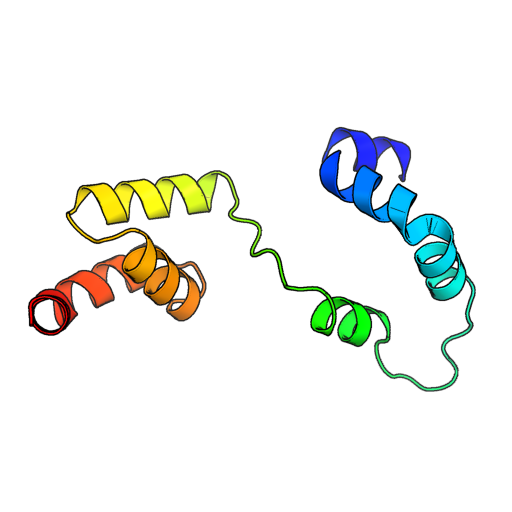-1.110 1.00 92.94 88 ASN A CA 1
ATOM 687 C C . ASN A 1 88 ? 15.283 1.190 -2.116 1.00 92.94 88 ASN A C 1
ATOM 689 O O . ASN A 1 88 ? 16.114 1.094 -3.009 1.00 92.94 88 ASN A O 1
ATOM 693 N N . TYR A 1 89 ? 14.236 0.368 -2.019 1.00 93.12 89 TYR A N 1
ATOM 694 C CA . TYR A 1 89 ? 14.011 -0.739 -2.946 1.00 93.12 89 TYR A CA 1
ATOM 695 C C . TYR A 1 89 ? 13.761 -0.260 -4.381 1.00 93.12 89 TYR A C 1
ATOM 697 O O . TYR A 1 89 ? 14.426 -0.724 -5.303 1.00 93.12 89 TYR A O 1
ATOM 705 N N . LEU A 1 90 ? 12.853 0.707 -4.569 1.00 92.12 90 LEU A N 1
ATOM 706 C CA . LEU A 1 90 ? 12.553 1.290 -5.883 1.00 92.12 90 LEU A CA 1
ATOM 707 C C . LEU A 1 90 ? 13.789 1.919 -6.534 1.00 92.12 90 LEU A C 1
ATOM 709 O O . LEU A 1 90 ? 13.940 1.832 -7.747 1.00 92.12 90 LEU A O 1
ATOM 713 N N . LEU A 1 91 ? 14.660 2.550 -5.740 1.00 90.94 91 LEU A N 1
ATOM 714 C CA . LEU A 1 91 ? 15.899 3.147 -6.236 1.00 90.94 91 LEU A CA 1
ATOM 715 C C . LEU A 1 91 ? 16.956 2.089 -6.576 1.00 90.94 91 LEU A C 1
ATOM 717 O O . LEU A 1 91 ? 17.590 2.187 -7.620 1.00 90.94 91 LEU A O 1
ATOM 721 N N . ASP A 1 92 ? 17.140 1.086 -5.720 1.00 92.06 92 ASP A N 1
ATOM 722 C CA . ASP A 1 92 ? 18.138 0.026 -5.914 1.00 92.06 92 ASP A CA 1
ATOM 723 C C . ASP A 1 92 ? 17.798 -0.855 -7.128 1.00 92.06 92 ASP A C 1
ATOM 725 O O . ASP A 1 92 ? 18.676 -1.200 -7.914 1.00 92.06 92 ASP A O 1
ATOM 729 N N . HIS A 1 93 ? 16.505 -1.116 -7.337 1.00 88.06 93 HIS A N 1
ATOM 730 C CA . HIS A 1 93 ? 15.995 -1.956 -8.423 1.00 88.06 93 HIS A CA 1
ATOM 731 C C . HIS A 1 93 ? 15.491 -1.122 -9.619 1.00 88.06 93 HIS A C 1
ATOM 733 O O . HIS A 1 93 ? 14.825 -1.656 -10.501 1.00 88.06 93 HIS A O 1
ATOM 739 N N . MET A 1 94 ? 15.794 0.189 -9.693 1.00 83.06 94 MET A N 1
ATOM 740 C CA . MET A 1 94 ? 15.234 1.081 -10.729 1.00 83.06 94 MET A CA 1
ATOM 741 C C . MET A 1 94 ? 15.494 0.579 -12.159 1.00 83.06 94 MET A C 1
ATOM 743 O O . MET A 1 94 ? 14.605 0.636 -13.003 1.00 83.06 94 MET A O 1
ATOM 747 N N . HIS A 1 95 ? 16.680 0.010 -12.388 1.00 81.12 95 HIS A N 1
ATOM 748 C CA . HIS A 1 95 ? 17.111 -0.525 -13.678 1.00 81.12 95 HIS A CA 1
ATOM 749 C C . HIS A 1 95 ? 16.358 -1.798 -14.093 1.00 81.12 95 HIS A C 1
ATOM 751 O O . HIS A 1 95 ? 16.315 -2.116 -15.276 1.00 81.12 95 HIS A O 1
ATOM 757 N N . GLU A 1 96 ? 15.776 -2.534 -13.143 1.00 79.12 96 GLU A N 1
ATOM 758 C CA . GLU A 1 96 ? 15.010 -3.758 -13.416 1.00 79.12 96 GLU A CA 1
ATOM 759 C C . GLU A 1 96 ? 13.584 -3.453 -13.884 1.00 79.12 96 GLU A C 1
ATOM 761 O O . GLU A 1 96 ? 12.927 -4.312 -14.467 1.00 79.12 96 GLU A O 1
ATOM 766 N N . PHE A 1 97 ? 13.107 -2.227 -13.654 1.00 72.00 97 PHE A N 1
ATOM 767 C CA . PHE A 1 97 ? 11.774 -1.777 -14.059 1.00 72.00 97 PHE A CA 1
ATOM 768 C C . PHE A 1 97 ? 11.772 -0.997 -15.387 1.00 72.00 97 PHE A C 1
ATOM 770 O O . PHE A 1 97 ? 10.706 -0.555 -15.821 1.00 72.00 97 PHE A O 1
ATOM 777 N N . GLU A 1 98 ? 12.944 -0.790 -16.002 1.00 65.88 98 GLU A N 1
ATOM 778 C CA . GLU A 1 98 ? 13.131 -0.042 -17.258 1.00 65.88 98 GLU A CA 1
ATOM 779 C C . GLU A 1 98 ? 13.146 -0.919 -18.534 1.00 65.88 98 GLU A C 1
ATOM 781 O O . GLU A 1 98 ? 13.195 -0.350 -19.627 1.00 65.88 98 GLU A O 1
ATOM 786 N N . ASP A 1 99 ? 13.075 -2.255 -18.423 1.00 55.50 99 ASP A N 1
ATOM 787 C CA . ASP A 1 99 ? 13.049 -3.206 -19.562 1.00 55.50 99 ASP A CA 1
ATOM 788 C C . ASP A 1 99 ? 11.622 -3.584 -20.016 1.00 55.50 99 ASP A C 1
ATOM 790 O O . ASP A 1 99 ? 10.765 -3.893 -19.151 1.00 55.50 99 ASP A O 1
#

Secondary structure (DSSP, 8-state):
-HHHHHHH-HHHHHHHHHTHHHHHHHHHS--SS---HHHHHHHHS-------HHHHHHHHHHHHTT--HHHHHHHHHHTTT-HHHHHHHHHHTGGGG--